Protein 4ARD (pdb70)

GO terms:
  GO:0005515 protein binding (F, IPI)
  GO:0046872 metal ion binding (F, EXP)
  GO:0030430 host cell cytoplasm (C, IDA)

Nearest PDB structures (foldseek):
  4ard-assembly1_B  TM=1.009E+00  e=1.007E-18  Mason-Pfizer monkey virus
  2kgf-assembly1_A  TM=9.654E-01  e=6.991E-14  Mason-Pfizer monkey virus
  2v4x-assembly1_A  TM=8.922E-01  e=5.660E-09  Jaagsiekte sheep retrovirus
  7no6-assembly1_C  TM=8.307E-01  e=6.899E-04  Rous sarcoma virus - Prague C
  7no6-assembly1_B  TM=8.307E-01  e=6.899E-04  Rous sarcoma virus - Prague C

Foldseek 3Di:
DPVVLLVQLLVCCPPPNQADPRNLVSLLVVLVDDDALVVLVVSLVSRHDDPQCVQLNVQLLVVQQVVQVVCVVVVVVQHSCCQSQHDDPSGCPSCVVDDPVSSVNNSVSNSNRRRD/DPVVLLVQLLVCCPPPNQADPRNLVSLLVVLVDDDALVVLVVSLVSRHDDPQCVQLNVQLLVVQQVVQVVCVVVVVVQHSCCQSQHDDPSGCPSCVVDDPVSSVNNSVSNSNRRRD

Structure (mmCIF, N/CA/C/O backbone):
data_4ARD
#
_entry.id   4ARD
#
_cell.length_a   1.000
_cell.length_b   1.000
_cell.length_c   1.000
_cell.angle_alpha   90.00
_cell.angle_beta   90.00
_cell.angle_gamma   90.00
#
_symmetry.space_group_name_H-M   'P 1'
#
loop_
_atom_site.group_PDB
_atom_site.id
_atom_site.type_symbol
_atom_site.label_atom_id
_atom_site.label_alt_id
_atom_site.label_comp_id
_atom_site.label_asym_id
_atom_site.label_entity_id
_atom_site.label_seq_id
_atom_site.pdbx_PDB_ins_code
_atom_site.Cartn_x
_atom_site.Cartn_y
_atom_site.Cartn_z
_atom_site.occupancy
_atom_site.B_iso_or_equiv
_atom_site.auth_seq_id
_atom_site.auth_comp_id
_atom_site.auth_asym_id
_atom_site.auth_atom_id
_atom_site.pdbx_PDB_model_num
ATOM 1 C CA . PHE A 1 1 ? 30.697 32.525 61.150 1.00 0.00 19 PHE A CA 1
ATOM 2 C CA . ASP A 1 2 ? 28.366 33.758 58.565 1.00 0.00 20 ASP A CA 1
ATOM 3 C CA . PHE A 1 3 ? 29.773 31.699 55.711 1.00 0.00 21 PHE A CA 1
ATOM 4 C CA . ALA A 1 4 ? 28.710 34.427 53.241 1.00 0.00 22 ALA A CA 1
ATOM 5 C CA . VAL A 1 5 ? 31.428 36.684 54.638 1.00 0.00 23 VAL A CA 1
ATOM 6 C CA . ILE A 1 6 ? 34.213 34.021 54.580 1.00 0.00 24 ILE A CA 1
ATOM 7 C CA . LYS A 1 7 ? 33.102 32.944 51.146 1.00 0.00 25 LYS A CA 1
ATOM 8 C CA . GLU A 1 8 ? 33.337 36.395 49.605 1.00 0.00 26 GLU A CA 1
ATOM 9 C CA . LEU A 1 9 ? 36.81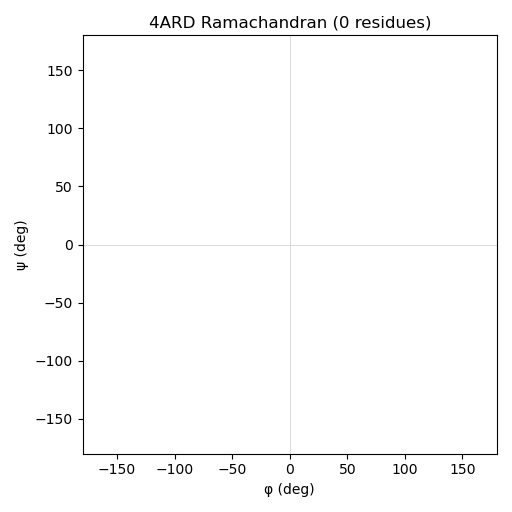5 36.908 50.999 1.00 0.00 27 LEU A CA 1
ATOM 10 C CA . LYS A 1 10 ? 37.664 33.372 49.764 1.00 0.00 28 LYS A CA 1
ATOM 11 C CA . THR A 1 11 ? 36.423 34.336 46.311 1.00 0.00 29 THR A CA 1
ATOM 12 C CA . ALA A 1 12 ? 38.706 37.330 46.527 1.00 0.00 30 ALA A CA 1
ATOM 13 C CA . ALA A 1 13 ? 41.487 35.178 47.937 1.00 0.00 31 ALA A CA 1
ATOM 14 C CA . SER A 1 14 ? 41.650 33.201 44.760 1.00 0.00 32 SER A CA 1
ATOM 15 C CA . GLN A 1 15 ? 40.993 35.803 42.046 1.00 0.00 33 GLN A CA 1
ATOM 16 C CA . TYR A 1 16 ? 42.175 38.912 43.683 1.00 0.00 34 TYR A CA 1
ATOM 17 C CA . GLY A 1 17 ? 44.468 37.750 46.405 1.00 0.00 35 GLY A CA 1
ATOM 18 C CA . ALA A 1 18 ? 44.934 39.970 49.378 1.00 0.00 36 ALA A CA 1
ATOM 19 C CA . THR A 1 19 ? 45.879 43.317 47.825 1.00 0.00 37 THR A CA 1
ATOM 20 C CA . ALA A 1 20 ? 43.042 44.425 45.591 1.00 0.00 38 ALA A CA 1
ATOM 21 C CA . PRO A 1 21 ? 40.843 47.111 47.330 1.00 0.00 39 PRO A CA 1
ATOM 22 C CA . TYR A 1 22 ? 37.957 44.624 47.322 1.00 0.00 40 TYR A CA 1
ATOM 23 C CA . THR A 1 23 ? 39.524 41.715 49.294 1.00 0.00 41 THR A CA 1
ATOM 24 C CA . LEU A 1 24 ? 40.909 43.821 52.116 1.00 0.00 42 LEU A CA 1
ATOM 25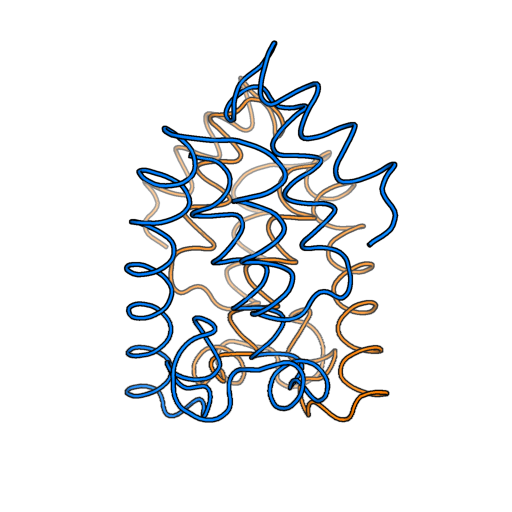 C CA . ALA A 1 25 ? 37.774 45.864 52.388 1.00 0.00 43 ALA A CA 1
ATOM 26 C CA . ILE A 1 26 ? 36.207 42.545 53.363 1.00 0.00 44 ILE A CA 1
ATOM 27 C CA . VAL A 1 27 ? 39.126 42.113 55.841 1.00 0.00 45 VAL A CA 1
ATOM 28 C CA . GLU A 1 28 ? 38.238 45.552 57.271 1.00 0.00 46 GLU A CA 1
ATOM 29 C CA . SER A 1 29 ? 34.646 44.440 57.455 1.00 0.00 47 SER A CA 1
ATOM 30 C CA . VAL A 1 30 ? 35.524 41.381 59.563 1.00 0.00 48 VAL A CA 1
ATOM 31 C CA . ALA A 1 31 ? 37.408 43.684 61.852 1.00 0.00 49 ALA A CA 1
ATOM 32 C CA . ASP A 1 32 ? 34.410 46.011 61.937 1.00 0.00 50 ASP A CA 1
ATOM 33 C CA . ASN A 1 33 ? 32.521 43.376 63.780 1.00 0.00 51 ASN A CA 1
ATOM 34 C CA . TRP A 1 34 ? 32.818 40.987 66.605 1.00 0.00 52 TRP A CA 1
ATOM 35 C CA . LEU A 1 35 ? 35.216 38.197 66.159 1.00 0.00 53 LEU A CA 1
ATOM 36 C CA . THR A 1 36 ? 37.397 36.507 68.736 1.00 0.00 54 THR A CA 1
ATOM 37 C CA . PRO A 1 37 ? 41.143 35.530 68.430 1.00 0.00 55 PRO A CA 1
ATOM 38 C CA . THR A 1 38 ? 40.166 31.904 67.858 1.00 0.00 56 THR A CA 1
ATOM 39 C CA . ASP A 1 39 ? 37.780 32.732 65.017 1.00 0.00 57 ASP A CA 1
ATOM 40 C CA . TRP A 1 40 ? 40.147 35.328 63.561 1.00 0.00 58 TRP A CA 1
ATOM 41 C CA . ASN A 1 41 ? 42.718 32.437 63.415 1.00 0.00 59 ASN A CA 1
ATOM 42 C CA . THR A 1 42 ? 40.093 30.239 61.859 1.00 0.00 60 THR A CA 1
ATOM 43 C CA . LEU A 1 43 ? 39.150 32.961 59.348 1.00 0.00 61 LEU A CA 1
ATOM 44 C CA . VAL A 1 44 ? 42.629 33.385 57.808 1.00 0.00 62 VAL A CA 1
ATOM 45 C CA . ARG A 1 45 ? 43.069 29.620 57.580 1.00 0.00 63 ARG A CA 1
ATOM 46 C CA . ALA A 1 46 ? 39.525 29.128 56.184 1.00 0.00 64 ALA A CA 1
ATOM 47 C CA . VAL A 1 47 ? 39.763 31.975 53.783 1.00 0.00 65 VAL A CA 1
ATOM 48 C CA . LEU A 1 48 ? 43.136 32.044 52.088 1.00 0.00 66 LEU A CA 1
ATOM 49 C CA . SER A 1 49 ? 46.225 29.833 52.117 1.00 0.00 67 SER A CA 1
ATOM 50 C CA . GLY A 1 50 ? 49.881 30.717 51.767 1.00 0.00 68 GLY A CA 1
ATOM 51 C CA . GLY A 1 51 ? 50.522 34.408 51.223 1.00 0.00 69 GLY A CA 1
ATOM 52 C CA . ASP A 1 52 ? 48.066 35.286 53.946 1.00 0.00 70 ASP A CA 1
ATOM 53 C CA . HIS A 1 53 ? 49.932 33.280 56.498 1.00 0.00 71 HIS A CA 1
ATOM 54 C CA . LEU A 1 54 ? 53.260 34.768 55.589 1.00 0.00 72 LEU A CA 1
ATOM 55 C CA . LEU A 1 55 ? 52.267 38.437 55.265 1.00 0.00 73 LEU A CA 1
ATOM 56 C CA . TRP A 1 56 ? 49.004 38.825 57.235 1.00 0.00 74 TRP A CA 1
ATOM 57 C CA . LYS A 1 57 ? 50.171 36.423 59.783 1.00 0.00 75 LYS A CA 1
ATOM 58 C CA . SER A 1 58 ? 53.885 36.798 60.280 1.00 0.00 76 SER A CA 1
ATOM 59 C CA . GLU A 1 59 ? 53.129 40.485 60.615 1.00 0.00 77 GLU A CA 1
ATOM 60 C CA . PHE A 1 60 ? 50.196 39.850 62.862 1.00 0.00 78 PHE A CA 1
ATOM 61 C CA . PHE A 1 61 ? 52.527 38.372 65.353 1.00 0.00 79 PHE A CA 1
ATOM 62 C CA . GLU A 1 62 ? 55.092 41.125 64.902 1.00 0.00 80 GLU A CA 1
ATOM 63 C CA . ASN A 1 63 ? 52.767 44.118 65.165 1.00 0.00 81 ASN A CA 1
ATOM 64 C CA . CYS A 1 64 ? 50.635 42.696 67.925 1.00 0.00 82 CYS A CA 1
ATOM 65 C CA . ARG A 1 65 ? 53.650 42.103 70.147 1.00 0.00 83 ARG A CA 1
ATOM 66 C CA . ASP A 1 66 ? 54.888 45.536 69.040 1.00 0.00 84 ASP A CA 1
ATOM 67 C CA . THR A 1 67 ? 51.805 47.392 70.020 1.00 0.00 85 THR A CA 1
ATOM 68 C CA . ALA A 1 68 ? 51.518 45.217 73.107 1.00 0.00 86 ALA A CA 1
ATOM 69 C CA . LYS A 1 69 ? 55.019 46.028 74.390 1.00 0.00 87 LYS A CA 1
ATOM 70 C CA . ARG A 1 70 ? 54.061 49.647 73.840 1.00 0.00 88 ARG A CA 1
ATOM 71 C CA . ASN A 1 71 ? 50.950 49.004 75.881 1.00 0.00 89 ASN A CA 1
ATOM 72 C CA . GLN A 1 72 ? 53.184 47.512 78.584 1.00 0.00 90 GLN A CA 1
ATOM 73 C CA . GLN A 1 73 ? 55.750 50.350 78.683 1.00 0.00 91 GLN A CA 1
ATOM 74 C CA . ALA A 1 74 ? 52.941 52.931 78.675 1.00 0.00 92 ALA A CA 1
ATOM 75 C CA . GLY A 1 75 ? 51.046 50.869 81.214 1.00 0.00 93 GLY A CA 1
ATOM 76 C CA . ASN A 1 76 ? 47.884 50.669 79.154 1.00 0.00 94 ASN A CA 1
ATOM 77 C CA . GLY A 1 77 ? 47.115 47.377 80.765 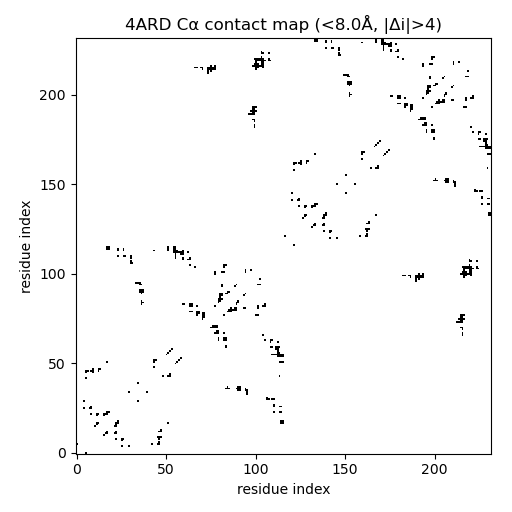1.00 0.00 95 GLY A CA 1
ATOM 78 C CA . TRP A 1 78 ? 46.465 45.710 77.423 1.00 0.00 96 TRP A CA 1
ATOM 79 C CA . ASP A 1 79 ? 48.920 42.980 76.976 1.00 0.00 97 ASP A CA 1
ATOM 80 C CA . PHE A 1 80 ? 50.294 40.700 74.368 1.00 0.00 98 PHE A CA 1
ATOM 81 C CA . ASP A 1 81 ? 48.365 37.491 75.417 1.00 0.00 99 ASP A CA 1
ATOM 82 C CA . MET A 1 82 ? 45.094 39.299 74.758 1.00 0.00 100 MET A CA 1
ATOM 83 C CA . LEU A 1 83 ? 46.360 41.710 72.115 1.00 0.00 101 LEU A CA 1
ATOM 84 C CA . THR A 1 84 ? 47.641 39.082 69.644 1.00 0.00 102 THR A CA 1
ATOM 85 C CA . GLY A 1 85 ? 45.255 36.375 70.420 1.00 0.00 103 GLY A CA 1
ATOM 86 C CA . SER A 1 86 ? 47.764 34.008 71.833 1.00 0.00 104 SER A CA 1
ATOM 87 C CA . GLY A 1 87 ? 48.694 33.070 75.301 1.00 0.00 105 GLY A CA 1
ATOM 88 C CA . ASN A 1 88 ? 46.816 31.474 78.094 1.00 0.00 106 ASN A CA 1
ATOM 89 C CA . TYR A 1 89 ? 43.366 33.008 78.013 1.00 0.00 107 TYR A CA 1
ATOM 90 C CA . SER A 1 90 ? 43.255 34.726 74.717 1.00 0.00 108 SER A CA 1
ATOM 91 C CA . SER A 1 91 ? 40.475 32.496 73.684 1.00 0.00 109 SER A CA 1
ATOM 92 C CA . THR A 1 92 ? 36.854 33.575 73.215 1.00 0.00 110 THR A CA 1
ATOM 93 C CA . ASP A 1 93 ? 36.912 34.738 76.839 1.00 0.00 111 ASP A CA 1
ATOM 94 C CA . ALA A 1 94 ? 39.338 37.637 77.055 1.00 0.00 112 ALA A CA 1
ATOM 95 C CA . GLN A 1 95 ? 38.402 39.379 73.890 1.00 0.00 113 GLN A CA 1
ATOM 96 C CA . MET A 1 96 ? 34.608 38.756 74.029 1.00 0.00 114 MET A CA 1
ATOM 97 C CA . GLN A 1 97 ? 34.712 40.640 77.267 1.00 0.00 115 GLN A CA 1
ATOM 98 C CA . TYR A 1 98 ? 37.123 43.014 75.565 1.00 0.00 116 TYR A CA 1
ATOM 99 C CA . ASP A 1 99 ? 37.922 46.468 76.726 1.00 0.00 117 ASP A CA 1
ATOM 100 C CA . PRO A 1 100 ? 37.147 49.240 74.152 1.00 0.00 118 PRO A CA 1
ATOM 101 C CA . GLY A 1 101 ? 40.894 49.708 73.693 1.00 0.00 119 GLY A CA 1
ATOM 102 C CA . LEU A 1 102 ? 41.944 46.056 73.604 1.00 0.00 120 LEU A CA 1
ATOM 103 C CA . PHE A 1 103 ? 39.392 45.458 70.805 1.00 0.00 121 PHE A CA 1
ATOM 104 C CA . ALA A 1 104 ? 40.292 48.656 68.910 1.00 0.00 122 ALA A CA 1
ATOM 105 C CA . GLN A 1 105 ? 43.951 47.695 68.847 1.00 0.00 123 GLN A CA 1
ATOM 106 C CA . ILE A 1 106 ? 43.361 43.988 68.036 1.00 0.00 124 ILE A CA 1
ATOM 107 C CA . GLN A 1 107 ? 41.028 44.593 65.086 1.00 0.00 125 GLN A CA 1
ATOM 108 C CA . ALA A 1 108 ? 43.216 47.402 63.656 1.00 0.00 126 ALA A CA 1
ATOM 109 C CA . ALA A 1 109 ? 46.514 45.615 64.096 1.00 0.00 127 ALA A CA 1
ATOM 110 C CA . ALA A 1 110 ? 45.086 42.583 62.706 1.00 0.00 128 ALA A CA 1
ATOM 111 C CA . THR A 1 111 ? 43.920 44.168 59.409 1.00 0.00 129 THR A CA 1
ATOM 112 C CA . LYS A 1 112 ? 47.374 45.841 59.248 1.00 0.00 130 LYS A CA 1
ATOM 113 C CA . ALA A 1 113 ? 48.724 42.419 58.990 1.00 0.00 131 ALA A CA 1
ATOM 114 C CA . TRP A 1 114 ? 45.664 40.734 57.326 1.00 0.00 132 TRP A CA 1
ATOM 115 C CA . ARG A 1 115 ? 45.964 42.696 54.110 1.00 0.00 133 ARG A CA 1
ATOM 116 C CA . LYS A 1 116 ? 49.542 42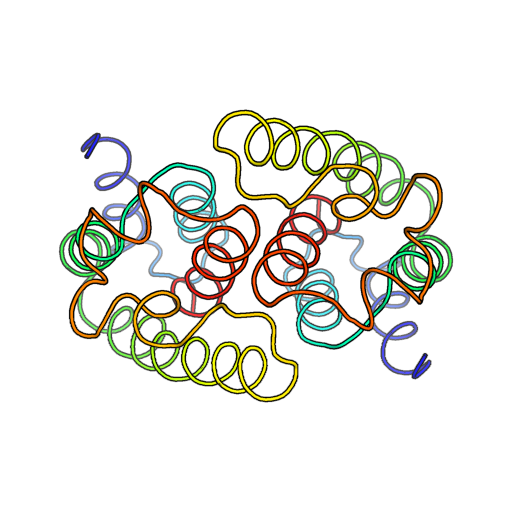.575 53.151 1.00 0.00 134 LYS A CA 1
ATOM 117 C CA . PHE B 1 1 ? 54.608 67.676 63.280 1.00 0.00 19 PHE B CA 1
ATOM 118 C CA . ASP B 1 2 ? 57.229 66.540 60.941 1.00 0.00 20 ASP B CA 1
ATOM 119 C CA . PHE B 1 3 ? 56.166 68.717 58.026 1.00 0.00 21 PHE B CA 1
ATOM 120 C CA . ALA B 1 4 ? 57.518 66.087 55.591 1.00 0.00 22 ALA B CA 1
ATOM 121 C CA . VAL B 1 5 ? 54.657 63.784 56.566 1.00 0.00 23 VAL B CA 1
ATOM 122 C CA . ILE B 1 6 ? 51.894 66.456 56.287 1.00 0.00 24 ILE B CA 1
ATOM 123 C CA . LYS B 1 7 ? 53.401 67.667 53.055 1.00 0.00 25 LYS B CA 1
ATOM 124 C CA . GLU B 1 8 ? 53.354 64.281 51.358 1.00 0.00 26 GLU B CA 1
ATOM 125 C CA . LEU B 1 9 ? 49.736 63.723 52.310 1.00 0.00 27 LEU B CA 1
ATOM 126 C CA . LYS B 1 10 ? 49.034 67.308 51.128 1.00 0.00 28 LYS B CA 1
ATOM 127 C CA . THR B 1 11 ? 50.675 66.481 47.810 1.00 0.00 29 THR B 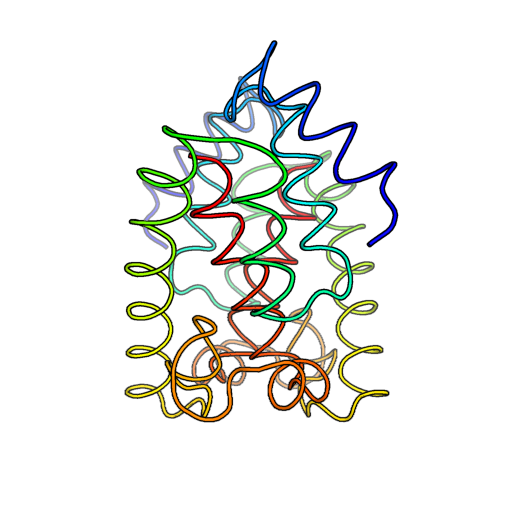CA 1
ATOM 128 C CA . ALA B 1 12 ? 48.388 63.488 47.633 1.00 0.00 30 ALA B CA 1
ATOM 129 C CA . ALA 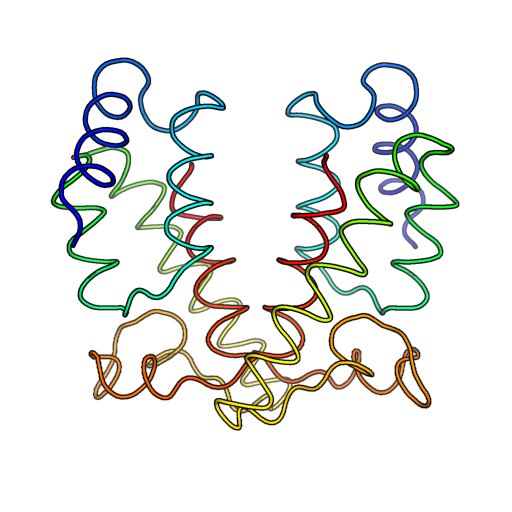B 1 13 ? 45.456 65.590 48.792 1.00 0.00 31 ALA B CA 1
ATOM 130 C CA . SER B 1 14 ? 45.666 67.693 45.700 1.00 0.00 32 SER B CA 1
ATOM 131 C CA . GLN B 1 15 ? 46.642 65.200 42.979 1.00 0.00 33 GLN B CA 1
ATOM 132 C CA . TYR B 1 16 ? 45.281 62.032 44.339 1.00 0.00 34 TYR B CA 1
ATOM 133 C CA . GLY B 1 17 ? 42.681 63.090 46.816 1.00 0.00 35 GLY B CA 1
ATOM 134 C CA . ALA B 1 18 ? 41.871 60.754 49.621 1.00 0.00 36 ALA B CA 1
ATOM 135 C CA . THR B 1 19 ? 41.122 57.475 47.833 1.00 0.00 37 THR B CA 1
ATOM 136 C CA . ALA B 1 20 ? 44.204 56.449 45.908 1.00 0.00 38 ALA B CA 1
ATOM 137 C CA . PRO B 1 21 ? 46.187 53.689 47.783 1.00 0.00 39 PRO B CA 1
ATOM 138 C CA . TYR B 1 22 ? 49.049 56.165 48.217 1.00 0.00 40 TYR B CA 1
ATOM 139 C CA . THR B 1 23 ? 47.257 58.997 50.105 1.00 0.00 41 THR B CA 1
ATOM 140 C CA . LEU B 1 24 ? 45.552 56.783 52.657 1.00 0.00 42 LEU B CA 1
ATOM 141 C CA . ALA B 1 25 ? 48.637 54.721 53.215 1.00 0.00 43 ALA B CA 1
ATOM 142 C CA . ILE B 1 26 ? 50.072 57.993 54.501 1.00 0.00 44 ILE B CA 1
ATOM 143 C CA . VAL B 1 27 ? 46.879 58.335 56.632 1.00 0.00 45 VAL B CA 1
ATOM 144 C CA . GLU B 1 28 ? 47.599 54.839 58.017 1.00 0.00 46 GLU B CA 1
ATOM 145 C CA . SER B 1 29 ? 51.143 55.931 58.668 1.00 0.00 47 SER B CA 1
ATOM 146 C CA . VAL B 1 30 ? 50.017 58.906 60.779 1.00 0.00 48 VAL B CA 1
ATOM 147 C CA . ALA B 1 31 ? 47.880 56.518 62.736 1.00 0.00 49 ALA B CA 1
ATOM 148 C CA . ASP B 1 32 ? 50.851 54.181 63.081 1.00 0.00 50 ASP B CA 1
ATOM 149 C CA . ASN B 1 33 ? 52.505 56.733 65.237 1.00 0.00 51 ASN B CA 1
ATOM 150 C CA . TRP B 1 34 ? 51.872 59.006 68.102 1.00 0.00 52 TRP B CA 1
ATOM 151 C CA . LEU B 1 35 ? 49.540 61.820 67.489 1.00 0.00 53 LEU B CA 1
ATOM 152 C CA . THR B 1 36 ? 47.068 63.411 69.858 1.00 0.00 54 THR B CA 1
ATOM 153 C CA . PRO B 1 37 ? 43.381 64.411 69.151 1.00 0.00 55 PRO B CA 1
ATOM 154 C CA . THR B 1 38 ? 44.414 68.055 68.845 1.00 0.00 56 THR B CA 1
ATOM 155 C CA . ASP B 1 39 ? 47.119 67.335 66.274 1.00 0.00 57 ASP B CA 1
ATOM 156 C CA . TRP B 1 40 ? 44.944 64.807 64.445 1.00 0.00 58 TRP B CA 1
ATOM 157 C CA . ASN B 1 41 ? 42.403 67.708 64.115 1.00 0.00 59 ASN B CA 1
ATOM 158 C CA . THR B 1 42 ? 45.190 69.960 62.968 1.00 0.00 60 THR B CA 1
ATOM 159 C CA . LEU B 1 43 ? 46.427 67.337 60.479 1.00 0.00 61 LEU B CA 1
ATOM 160 C CA . VAL B 1 44 ? 43.155 66.987 58.523 1.00 0.00 62 VAL B CA 1
ATOM 161 C CA . ARG B 1 45 ? 42.738 70.760 58.397 1.00 0.00 63 ARG B CA 1
ATOM 162 C CA . ALA B 1 46 ? 46.421 71.296 57.450 1.00 0.00 64 ALA B CA 1
ATOM 163 C CA . VAL B 1 47 ? 46.473 68.549 54.925 1.00 0.00 65 VAL B CA 1
ATOM 164 C CA . LEU B 1 48 ? 43.324 68.560 52.842 1.00 0.00 66 LEU B CA 1
ATOM 165 C CA . SER B 1 49 ? 40.250 70.777 52.596 1.00 0.00 67 SER B CA 1
ATOM 166 C CA . GLY B 1 50 ? 36.661 69.919 51.783 1.00 0.00 68 GLY B CA 1
ATOM 167 C CA . GLY B 1 51 ? 36.095 66.254 51.019 1.00 0.00 69 GLY B CA 1
ATOM 168 C CA . ASP B 1 52 ? 38.215 65.259 53.974 1.00 0.00 70 ASP B CA 1
ATOM 169 C CA . HIS B 1 53 ? 36.057 67.168 56.367 1.00 0.00 71 HIS B CA 1
ATOM 170 C CA . LEU B 1 54 ? 32.862 65.727 55.012 1.00 0.00 72 LEU B CA 1
ATOM 171 C CA . LEU B 1 55 ? 33.892 62.072 54.660 1.00 0.00 73 LEU B CA 1
ATOM 172 C CA . TRP B 1 56 ? 36.901 61.594 56.983 1.00 0.00 74 TRP B CA 1
ATOM 173 C CA . LYS B 1 57 ? 35.439 63.896 59.472 1.00 0.00 75 LYS B CA 1
ATOM 174 C CA . SER B 1 58 ? 31.692 63.512 59.512 1.00 0.00 76 SER B CA 1
ATOM 175 C CA . GLU B 1 59 ? 32.409 59.813 59.784 1.00 0.00 77 GLU B CA 1
ATOM 176 C CA . PHE B 1 60 ? 35.056 60.347 62.385 1.00 0.00 78 PHE B CA 1
ATOM 177 C CA . PHE B 1 61 ? 32.445 61.731 64.642 1.00 0.00 79 PHE B CA 1
ATOM 178 C CA . GLU B 1 62 ? 29.955 59.006 63.780 1.00 0.00 80 GLU B CA 1
ATOM 179 C CA . ASN B 1 63 ? 32.238 55.998 64.196 1.00 0.00 81 ASN B CA 1
ATOM 180 C CA . CYS B 1 64 ? 34.028 57.302 67.241 1.00 0.00 82 CYS B CA 1
ATOM 181 C CA . ARG B 1 65 ? 30.770 57.814 69.115 1.00 0.00 83 ARG B CA 1
ATOM 182 C CA . ASP B 1 66 ? 29.677 54.432 67.732 1.00 0.00 84 ASP B CA 1
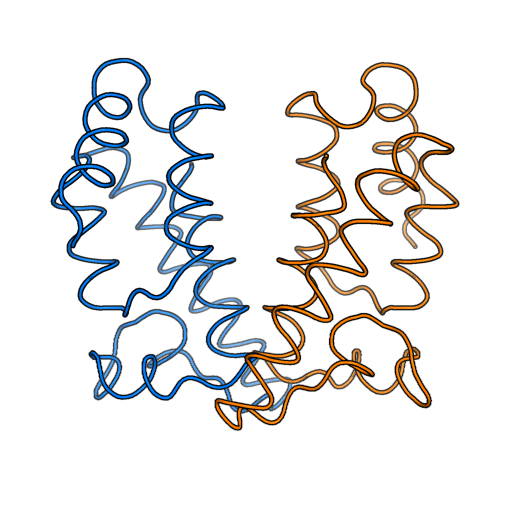ATOM 183 C CA . THR B 1 67 ? 32.627 52.528 68.994 1.00 0.00 85 THR B CA 1
ATOM 184 C CA . ALA B 1 68 ? 32.543 54.576 72.177 1.00 0.00 86 ALA B CA 1
ATOM 185 C CA . LYS B 1 69 ? 28.917 53.726 73.005 1.00 0.00 87 LYS B CA 1
ATOM 186 C CA . ARG B 1 70 ? 29.940 50.128 72.426 1.00 0.00 88 ARG B CA 1
ATOM 187 C CA . ASN B 1 71 ? 32.787 50.680 74.845 1.00 0.00 89 ASN B CA 1
ATOM 188 C CA . GLN B 1 72 ? 30.247 52.067 77.323 1.00 0.00 90 GLN B CA 1
ATOM 189 C CA . GLN B 1 73 ? 27.692 49.237 77.004 1.00 0.00 91 GLN B CA 1
ATOM 190 C CA . ALA B 1 74 ? 30.487 46.649 77.224 1.00 0.00 92 ALA B CA 1
ATOM 191 C CA . GLY B 1 75 ? 32.065 48.600 80.049 1.00 0.00 93 GLY B CA 1
ATOM 192 C CA . ASN B 1 76 ? 35.448 48.873 78.386 1.00 0.00 94 ASN B CA 1
ATOM 193 C CA . GLY B 1 77 ? 36.017 52.096 80.208 1.00 0.00 95 GLY B CA 1
ATOM 194 C CA . TRP B 1 78 ? 37.054 53.895 77.036 1.00 0.00 96 TRP B CA 1
ATOM 195 C CA . ASP B 1 79 ? 34.663 56.648 76.413 1.00 0.00 97 ASP B CA 1
ATOM 196 C CA . PHE B 1 80 ? 33.603 59.035 73.756 1.00 0.00 98 PHE B CA 1
ATOM 197 C CA . ASP B 1 81 ? 35.389 62.194 75.154 1.00 0.00 99 ASP B CA 1
ATOM 198 C CA . MET B 1 82 ? 38.719 60.403 74.812 1.00 0.00 100 MET B CA 1
ATOM 199 C CA . LEU B 1 83 ? 37.775 58.105 71.943 1.00 0.00 101 LEU B CA 1
ATOM 200 C CA . THR B 1 84 ? 36.791 60.835 69.446 1.00 0.00 102 THR B CA 1
ATOM 201 C CA . GLY B 1 85 ? 39.064 63.500 70.607 1.00 0.00 103 GLY B CA 1
ATOM 202 C CA . SER B 1 86 ? 36.403 65.817 71.809 1.00 0.00 104 SER B CA 1
ATOM 203 C CA . GLY B 1 87 ? 35.070 66.616 75.178 1.00 0.00 105 GLY B CA 1
ATOM 204 C CA . ASN B 1 88 ? 36.602 68.094 78.234 1.00 0.00 106 ASN B CA 1
ATOM 205 C CA . TYR B 1 89 ? 40.040 66.554 78.499 1.00 0.00 107 TYR B CA 1
ATOM 206 C CA . SER B 1 90 ? 40.541 64.969 75.171 1.00 0.00 108 SER B CA 1
ATOM 207 C CA . SER B 1 91 ? 43.420 67.230 74.565 1.00 0.00 109 SER B CA 1
ATOM 208 C CA . THR B 1 92 ? 47.073 66.159 74.484 1.00 0.00 110 THR B CA 1
ATOM 209 C CA . ASP B 1 93 ? 46.590 64.852 78.026 1.00 0.00 111 ASP B CA 1
ATOM 210 C CA . ALA B 1 94 ? 44.161 61.953 77.837 1.00 0.00 112 ALA B CA 1
ATOM 211 C CA . GLN B 1 95 ? 45.466 60.337 74.737 1.00 0.00 113 GLN B CA 1
ATOM 212 C CA . MET B 1 96 ? 49.217 60.943 75.347 1.00 0.00 114 MET B CA 1
ATOM 213 C CA . GLN B 1 97 ? 48.733 58.930 78.471 1.00 0.00 115 GLN B CA 1
ATOM 214 C CA . TYR B 1 98 ? 46.545 56.634 76.403 1.00 0.00 116 TYR B CA 1
ATOM 215 C CA . ASP B 1 99 ? 45.621 53.139 77.321 1.00 0.00 117 ASP B CA 1
ATOM 216 C CA . PRO B 1 100 ? 46.698 50.470 74.746 1.00 0.00 118 PRO B CA 1
ATOM 217 C CA . GLY B 1 101 ? 43.032 50.032 73.830 1.00 0.00 119 GLY B CA 1
ATOM 218 C CA . LEU B 1 102 ? 41.993 53.689 73.766 1.00 0.00 120 LEU B CA 1
ATOM 219 C CA . PHE B 1 103 ? 44.857 54.390 71.313 1.00 0.00 121 PHE B CA 1
ATOM 220 C CA . ALA B 1 104 ? 44.192 51.275 69.198 1.00 0.00 122 ALA B CA 1
ATOM 221 C CA . GLN B 1 105 ? 40.564 52.249 68.744 1.00 0.00 123 GLN B CA 1
ATOM 222 C CA . ILE B 1 106 ? 41.239 55.983 68.158 1.00 0.00 124 ILE B CA 1
ATOM 223 C CA . GLN B 1 107 ? 43.905 55.491 65.481 1.00 0.00 125 GLN B CA 1
ATOM 224 C CA . ALA B 1 108 ? 41.906 52.747 63.691 1.00 0.00 126 ALA B CA 1
ATOM 225 C CA . ALA B 1 109 ? 38.576 54.526 63.811 1.00 0.00 127 ALA B CA 1
ATOM 226 C CA . ALA B 1 110 ? 40.153 57.607 62.722 1.00 0.00 128 ALA B CA 1
ATOM 227 C CA . THR B 1 111 ? 41.702 56.152 59.524 1.00 0.00 129 THR B CA 1
ATOM 228 C CA . LYS B 1 112 ? 38.294 54.499 58.891 1.00 0.00 130 LYS B CA 1
ATOM 229 C CA . ALA B 1 113 ? 36.979 57.932 58.613 1.00 0.00 131 ALA B CA 1
ATOM 230 C CA . TRP B 1 114 ? 40.211 59.673 57.390 1.00 0.00 132 TRP B CA 1
ATOM 231 C CA . ARG B 1 115 ? 40.295 57.843 54.086 1.00 0.00 133 ARG B CA 1
ATOM 232 C CA . LYS B 1 116 ? 36.855 58.014 52.717 1.00 0.00 134 LYS B CA 1
#

InterPro domains:
  IPR001878 Zinc finger, CCHC-type [PS50158] (549-562)
  IPR001878 Zinc finger, CCHC-type [SM00343] (548-564)
  IPR001878 Zinc finger, CCHC-type [SM00343] (577-593)
  IPR003322 Beta-retroviral matrix protein [PF02337] (8-91)
  IPR008916 Retrovirus capsid, C-terminal [G3DSA:1.10.1200.30] (438-533)
  IPR008919 Retrovirus capsid, N-terminal [G3DSA:1.10.375.10] (300-437)
  IPR008919 Retrovirus capsid, N-terminal [SSF47943] (272-438)
  IPR010999 Retroviral matrix protein [SSF47836] (1-93)
  IPR036875 Zinc finger, CCHC-type superfamily [SSF57756] (532-566)
  IPR036875 Zinc finger, CCHC-type superfamily [SSF57756] (575-604)
  IPR038124 Beta-retroviral matrix superfamily [G3DSA:1.10.150.490] (1-100)
  IPR045345 Retroviral nucleoc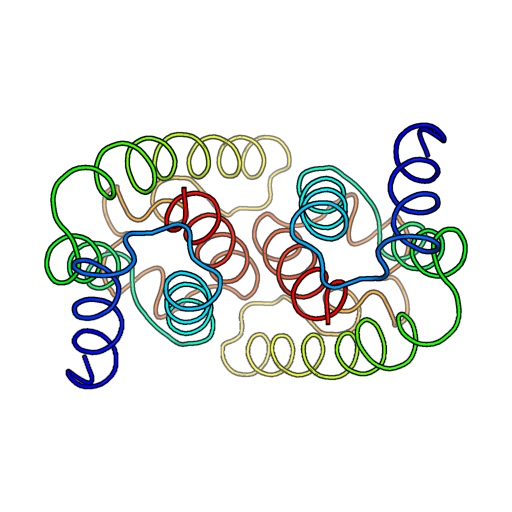apsid Gag protein p24, C-terminal domain [PF19317] (443-510)
  IPR050195 Primate lentivirus group Gag polyprotein-like [PTHR40389] (1-637)

Sequence (232 aa):
FDFAVIKELKTAASQYGATAPYTLAIVESVADNWLTPTDWNTLVRAVLSGGDHLLWKSEFFENCRDTAKRNQQAGNGWDFDMLTGSGNYSSTDAQMQYDPGLFAQIQAAATKAWRKFDFAVIKELKTAASQYGATAPYTLAIVESVADNWLTPTDWNTLVRAVLSGGDHLLWKSEFFENCRDTAKRNQQAGNGWDFDMLTGSGNYSSTDAQMQYDPGLFAQIQAAATKAWRK

Secondary structure (P-SEA, 3-state):
ccaaaaaaaaaaaaccccccaaaaaaaaaaaaccccaaaaaaaaaaccccccccaaaaaaaaaaaaaaaaaaaacccccccccccccccccccccccccaaaaaaaaaaaaacccc/ccaaaaaaaaaaaaccccccaaaaaaaaaaaaccccaaaaaaaaaaccccccccaaaaaaaaaaaaaaaaaaaacccccccccccccccccccccccccaaaaaaaaaaaaacccc

Radius of gyration: 17.04 Å; Cα contacts (8 Å, |Δi|>4): 391; chains: 2; bounding box: 30×42×39 Å

Organism: Mason-Pfizer monkey virus (NCBI:txid11855)